Protein AF-A0A168H5U1-F1 (afdb_monomer_lite)

pLDDT: mean 84.4, std 12.24, range [47.94, 96.94]

Structure (mmCIF, N/CA/C/O backbone):
data_AF-A0A168H5U1-F1
#
_entry.id   AF-A0A168H5U1-F1
#
loop_
_atom_site.group_PDB
_atom_site.id
_atom_site.type_symbol
_atom_site.label_atom_id
_atom_site.label_alt_id
_atom_site.label_comp_id
_atom_site.label_asym_id
_atom_site.label_entity_id
_atom_site.label_seq_id
_atom_site.pdbx_PDB_ins_code
_atom_site.Cartn_x
_atom_site.Cartn_y
_atom_site.Cartn_z
_atom_site.occupancy
_atom_site.B_iso_or_equiv
_atom_site.auth_seq_id
_atom_site.auth_comp_id
_atom_site.auth_asym_id
_atom_site.auth_atom_id
_atom_site.pdbx_PDB_model_num
ATOM 1 N N . MET A 1 1 ? 10.051 25.489 -19.641 1.00 67.94 1 MET A N 1
ATOM 2 C CA . MET A 1 1 ? 9.546 24.135 -19.926 1.00 67.94 1 MET A CA 1
ATOM 3 C C . MET A 1 1 ? 8.049 24.207 -20.148 1.00 67.94 1 MET A C 1
ATOM 5 O O . MET A 1 1 ? 7.338 24.665 -19.260 1.00 67.94 1 MET A O 1
ATOM 9 N N . THR A 1 2 ? 7.584 23.827 -21.331 1.00 92.38 2 THR A N 1
ATOM 10 C CA . THR A 1 2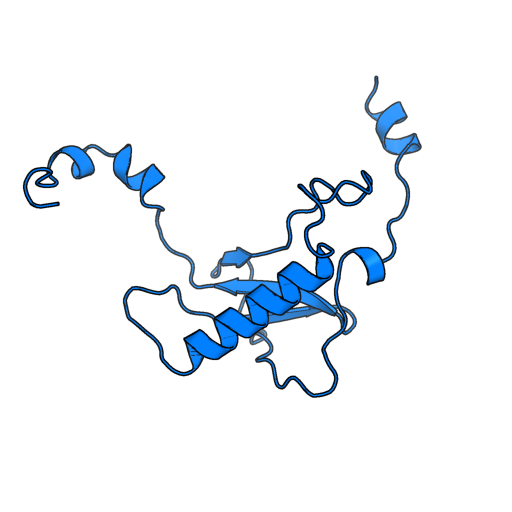 ? 6.165 23.773 -21.705 1.00 92.38 2 THR A CA 1
ATOM 11 C C . THR A 1 2 ? 5.614 22.358 -21.511 1.00 92.38 2 THR A C 1
ATOM 13 O O . THR A 1 2 ? 6.368 21.387 -21.480 1.00 92.38 2 THR A O 1
ATOM 16 N N . LEU A 1 3 ? 4.289 22.208 -21.408 1.00 90.81 3 LEU A N 1
ATOM 17 C CA . LEU A 1 3 ? 3.643 20.888 -21.330 1.00 90.81 3 LEU A CA 1
ATOM 18 C C . LEU A 1 3 ? 4.009 19.987 -22.524 1.00 90.81 3 LEU A C 1
ATOM 20 O O . LEU A 1 3 ? 4.189 18.783 -22.359 1.00 90.81 3 LEU A O 1
ATOM 24 N N . VAL A 1 4 ? 4.155 20.582 -23.711 1.00 93.56 4 VAL A N 1
ATOM 25 C CA . VAL A 1 4 ? 4.537 19.882 -24.945 1.00 93.56 4 VAL A CA 1
ATOM 26 C C . VAL A 1 4 ? 5.945 19.297 -24.828 1.00 93.56 4 VAL A C 1
ATOM 28 O O . VAL A 1 4 ? 6.160 18.139 -25.178 1.00 93.56 4 VAL A O 1
ATOM 31 N N . GLU A 1 5 ? 6.891 20.062 -24.277 1.00 91.88 5 GLU A N 1
ATOM 32 C CA . GLU A 1 5 ? 8.262 19.591 -24.038 1.00 91.88 5 GLU A CA 1
ATOM 33 C C . GLU A 1 5 ? 8.293 18.422 -23.040 1.00 91.88 5 GLU A C 1
ATOM 35 O O . GLU A 1 5 ? 9.008 17.446 -23.265 1.00 91.88 5 GLU A O 1
ATOM 40 N N . TYR A 1 6 ? 7.470 18.459 -21.983 1.00 88.94 6 TYR A N 1
ATOM 41 C CA . TYR A 1 6 ? 7.345 17.337 -21.043 1.00 88.94 6 TYR A CA 1
ATOM 42 C C . TYR A 1 6 ? 6.791 16.075 -21.704 1.00 88.94 6 TYR A C 1
ATOM 44 O O . TYR A 1 6 ? 7.325 14.987 -21.495 1.00 88.94 6 TYR A O 1
ATOM 52 N N . GLN A 1 7 ? 5.733 16.208 -22.507 1.00 91.31 7 GLN A N 1
ATOM 53 C CA . GLN A 1 7 ? 5.113 15.072 -23.190 1.00 91.31 7 GLN A CA 1
ATOM 54 C C . GLN A 1 7 ? 6.066 14.416 -24.192 1.00 91.31 7 GLN A C 1
ATOM 56 O O . GLN A 1 7 ? 6.135 13.189 -24.248 1.00 91.31 7 GLN A O 1
ATOM 61 N N . ALA A 1 8 ? 6.837 15.218 -24.932 1.00 92.44 8 ALA A N 1
ATOM 62 C CA . ALA A 1 8 ? 7.843 14.723 -25.870 1.00 92.44 8 ALA A CA 1
ATOM 63 C C . ALA A 1 8 ? 8.983 13.952 -25.177 1.00 92.44 8 ALA A C 1
ATOM 65 O O . ALA A 1 8 ? 9.591 13.073 -25.787 1.00 92.44 8 ALA A O 1
ATOM 66 N N . GLY A 1 9 ? 9.261 14.254 -23.905 1.00 87.62 9 GLY A N 1
ATOM 67 C CA . GLY A 1 9 ? 10.276 13.574 -23.098 1.00 87.62 9 GLY A CA 1
ATOM 68 C C . GLY A 1 9 ? 9.819 12.273 -22.426 1.00 87.62 9 GLY A C 1
ATOM 69 O O . GLY A 1 9 ? 10.651 11.575 -21.838 1.00 87.62 9 GLY A O 1
ATOM 70 N N . LEU A 1 10 ? 8.526 11.925 -22.486 1.00 89.00 10 LEU A N 1
ATOM 71 C CA . LEU A 1 10 ? 8.001 10.723 -21.836 1.00 89.00 10 LEU A CA 1
ATOM 72 C C . LEU A 1 10 ? 8.556 9.456 -22.491 1.00 89.00 10 LEU A C 1
ATOM 74 O O . LEU A 1 10 ? 8.470 9.253 -23.701 1.00 89.00 10 LEU A O 1
ATOM 78 N N . ARG A 1 11 ? 9.074 8.551 -21.660 1.00 88.00 11 ARG A N 1
ATOM 79 C CA . ARG A 1 11 ? 9.548 7.231 -22.082 1.00 88.00 11 ARG A CA 1
ATOM 80 C C . ARG A 1 11 ? 8.708 6.146 -21.434 1.00 88.00 11 ARG A C 1
ATOM 82 O O . ARG A 1 11 ? 8.286 6.256 -20.285 1.00 88.00 11 ARG A O 1
ATOM 89 N N . ARG A 1 12 ? 8.457 5.073 -22.186 1.00 86.12 12 ARG A N 1
ATOM 90 C CA . ARG A 1 12 ? 7.738 3.914 -21.660 1.00 86.12 12 ARG A CA 1
ATOM 91 C C . ARG A 1 12 ? 8.623 3.174 -20.661 1.00 86.12 12 ARG A C 1
ATOM 93 O O . ARG A 1 12 ? 9.679 2.669 -21.033 1.00 86.12 12 ARG A O 1
ATOM 100 N N . VAL A 1 13 ? 8.122 3.014 -19.443 1.00 83.56 13 VAL A N 1
ATOM 101 C CA . VAL A 1 13 ? 8.711 2.121 -18.445 1.00 83.56 13 VAL A CA 1
ATOM 102 C C . VAL A 1 13 ? 8.135 0.704 -18.602 1.00 83.56 13 VAL A C 1
ATOM 104 O O . VAL A 1 13 ? 6.911 0.552 -18.680 1.00 83.56 13 VAL A O 1
ATOM 107 N N . PRO A 1 14 ? 8.970 -0.350 -18.677 1.00 85.19 14 PRO A N 1
ATOM 108 C CA . PRO A 1 14 ? 8.496 -1.733 -18.713 1.00 85.19 14 PRO A CA 1
ATOM 109 C C . PRO A 1 14 ? 7.761 -2.157 -17.430 1.00 85.19 14 PRO A C 1
ATOM 111 O O . PRO A 1 14 ? 8.197 -1.858 -16.319 1.00 85.19 14 PRO A O 1
ATOM 114 N N . ASP A 1 15 ? 6.672 -2.923 -17.574 1.00 85.38 15 ASP A N 1
ATOM 115 C CA . ASP A 1 15 ? 5.844 -3.372 -16.440 1.00 85.38 15 ASP A CA 1
ATOM 116 C C . ASP A 1 15 ? 6.640 -4.191 -15.405 1.00 85.38 15 ASP A C 1
ATOM 118 O O . ASP A 1 15 ? 6.302 -4.178 -14.229 1.00 85.38 15 ASP A O 1
ATOM 122 N N . ASP A 1 16 ? 7.675 -4.926 -15.816 1.00 83.25 16 ASP A N 1
ATOM 123 C CA . ASP A 1 16 ? 8.536 -5.727 -14.937 1.00 83.25 16 ASP A CA 1
ATOM 124 C C . ASP A 1 16 ? 9.481 -4.921 -14.055 1.00 83.25 16 ASP A C 1
ATOM 126 O O . ASP A 1 16 ? 9.962 -5.462 -13.063 1.00 83.25 16 ASP A O 1
ATOM 130 N N . LYS A 1 17 ? 9.702 -3.642 -14.362 1.00 78.94 17 LYS A N 1
ATOM 131 C CA . LYS A 1 17 ? 10.481 -2.753 -13.496 1.00 78.94 17 LYS A CA 1
ATOM 132 C C . LYS A 1 17 ? 9.661 -2.227 -12.320 1.00 78.94 17 LYS A C 1
ATOM 134 O O . LYS A 1 17 ? 10.201 -2.039 -11.231 1.00 78.94 17 LYS A O 1
ATOM 139 N N . ILE A 1 18 ? 8.356 -2.051 -12.533 1.00 82.06 18 ILE A N 1
ATOM 140 C CA . ILE A 1 18 ? 7.436 -1.450 -11.561 1.00 82.06 18 ILE A CA 1
ATOM 141 C C . ILE A 1 18 ? 6.628 -2.510 -10.807 1.00 82.06 18 ILE A C 1
ATOM 143 O O . ILE A 1 18 ? 6.480 -2.436 -9.589 1.00 82.06 18 ILE A O 1
ATOM 147 N N . PHE A 1 19 ? 6.075 -3.487 -11.526 1.00 87.31 19 PHE A N 1
ATOM 148 C CA . PHE A 1 19 ? 5.081 -4.412 -10.996 1.00 87.31 19 PHE A CA 1
ATOM 149 C C . PHE A 1 19 ? 5.648 -5.831 -10.897 1.00 87.31 19 PHE A C 1
ATOM 151 O O . PHE A 1 19 ? 5.928 -6.467 -11.928 1.00 87.31 19 PHE A O 1
ATOM 158 N N . PRO A 1 20 ? 5.769 -6.381 -9.679 1.00 87.81 20 PRO A N 1
ATOM 159 C CA . PRO A 1 20 ? 6.322 -7.707 -9.480 1.00 87.81 20 PRO A CA 1
ATOM 160 C C . PRO A 1 20 ? 5.393 -8.768 -10.073 1.00 87.81 20 PRO A C 1
ATOM 162 O O . PRO A 1 20 ? 4.159 -8.644 -10.086 1.00 87.81 20 PRO A O 1
ATOM 165 N N . ARG A 1 21 ? 6.005 -9.852 -10.553 1.00 86.19 21 ARG A N 1
ATOM 166 C CA . ARG A 1 21 ? 5.269 -11.091 -10.803 1.00 86.19 21 ARG A CA 1
ATOM 167 C C . ARG A 1 21 ? 4.905 -11.729 -9.467 1.00 86.19 21 ARG A C 1
ATOM 169 O O . ARG A 1 21 ? 5.538 -11.485 -8.445 1.00 86.19 21 ARG A O 1
ATOM 176 N N . MET A 1 22 ? 3.877 -12.561 -9.491 1.00 78.62 22 MET A N 1
ATOM 177 C CA . MET A 1 22 ? 3.545 -13.390 -8.345 1.00 78.62 22 MET A CA 1
ATOM 178 C C . MET A 1 22 ? 4.676 -14.398 -8.079 1.00 78.62 22 MET A C 1
ATOM 180 O O . MET A 1 22 ? 5.093 -15.071 -9.025 1.00 78.62 22 MET A O 1
ATOM 184 N N . PRO A 1 23 ? 5.154 -14.527 -6.827 1.00 79.88 23 PRO A N 1
ATOM 185 C CA . PRO A 1 23 ? 6.044 -15.620 -6.468 1.00 79.88 23 PRO A CA 1
ATOM 186 C C . PRO A 1 23 ? 5.324 -16.955 -6.729 1.00 79.88 23 PRO A C 1
ATOM 188 O O . PRO A 1 23 ? 4.164 -17.071 -6.321 1.00 79.88 23 PRO A O 1
ATOM 191 N N . PRO A 1 24 ? 5.957 -17.940 -7.395 1.00 75.25 24 PRO A N 1
ATOM 192 C CA . PRO A 1 24 ? 5.299 -19.186 -7.804 1.00 75.25 24 PRO A CA 1
ATOM 193 C C . PRO A 1 24 ? 4.633 -19.938 -6.645 1.00 75.25 24 PRO A C 1
ATOM 195 O O . PRO A 1 24 ? 3.540 -20.475 -6.803 1.00 75.25 24 PRO A O 1
ATOM 198 N N . ASP A 1 25 ? 5.258 -19.898 -5.469 1.00 78.81 25 ASP A N 1
ATOM 199 C CA . ASP A 1 25 ? 4.836 -20.670 -4.296 1.00 78.81 25 ASP A CA 1
ATOM 200 C C . ASP A 1 25 ? 3.922 -19.880 -3.344 1.00 78.81 25 ASP A C 1
ATOM 202 O O . ASP A 1 25 ? 3.381 -20.423 -2.379 1.00 78.81 25 ASP A O 1
ATOM 206 N N . ALA A 1 26 ? 3.722 -18.582 -3.596 1.00 75.81 26 ALA A N 1
ATOM 207 C CA . ALA A 1 26 ? 2.968 -17.716 -2.699 1.00 75.81 26 ALA A CA 1
ATOM 208 C C . ALA A 1 26 ? 1.464 -17.760 -3.011 1.00 75.81 26 ALA A C 1
ATOM 210 O O . ALA A 1 26 ? 0.972 -17.129 -3.954 1.00 75.81 26 ALA A O 1
ATOM 211 N N . ARG A 1 27 ? 0.701 -18.457 -2.161 1.00 82.00 27 ARG A N 1
ATOM 212 C CA . ARG A 1 27 ? -0.770 -18.413 -2.154 1.00 82.00 27 ARG A CA 1
ATOM 213 C C . ARG A 1 27 ? -1.256 -17.112 -1.513 1.00 82.00 27 ARG A C 1
ATOM 215 O O . ARG A 1 27 ? -1.596 -17.089 -0.338 1.00 82.00 27 ARG A O 1
ATOM 222 N N . LEU A 1 28 ? -1.251 -16.032 -2.291 1.00 88.19 28 LEU A N 1
ATOM 223 C CA . LEU A 1 28 ? -1.740 -14.720 -1.852 1.00 88.19 28 LEU A CA 1
ATOM 224 C C . LEU A 1 28 ? -3.183 -14.502 -2.325 1.00 88.19 28 LEU A C 1
ATOM 226 O O . LEU A 1 28 ? -3.508 -14.723 -3.502 1.00 88.19 28 LEU A O 1
ATOM 230 N N . THR A 1 29 ? -4.015 -14.029 -1.410 1.00 93.69 29 THR A N 1
ATOM 231 C CA . THR A 1 29 ? -5.431 -13.711 -1.555 1.00 93.69 29 THR A CA 1
ATOM 232 C C . THR A 1 29 ? -5.638 -12.674 -2.652 1.00 93.69 29 THR A C 1
ATOM 234 O O . THR A 1 29 ? -5.214 -11.525 -2.540 1.00 93.69 29 THR A O 1
ATOM 237 N N . VAL A 1 30 ? -6.307 -13.058 -3.740 1.00 93.44 30 VAL A N 1
ATOM 238 C CA . VAL A 1 30 ? -6.739 -12.107 -4.775 1.00 93.44 30 VAL A CA 1
ATOM 239 C C . VAL A 1 30 ? -7.988 -11.390 -4.277 1.00 93.44 30 VAL A C 1
ATOM 241 O O . VAL A 1 30 ? -8.926 -12.041 -3.822 1.00 93.44 30 VAL A O 1
ATOM 244 N N . ALA A 1 31 ? -7.999 -10.059 -4.365 1.00 93.44 31 ALA A N 1
ATOM 245 C CA . ALA A 1 31 ? -9.156 -9.276 -3.960 1.00 93.44 31 ALA A CA 1
ATOM 246 C C . ALA A 1 31 ? -10.402 -9.679 -4.777 1.00 93.44 31 ALA A C 1
ATOM 248 O O . ALA A 1 31 ? -10.301 -9.797 -6.005 1.00 93.44 31 ALA A O 1
ATOM 249 N N . PRO A 1 32 ? -11.566 -9.883 -4.132 1.00 90.25 32 PRO A N 1
ATOM 250 C CA . PRO A 1 32 ? -12.816 -10.177 -4.824 1.00 90.25 32 PRO A CA 1
ATOM 251 C C . PRO A 1 32 ? -13.174 -9.103 -5.856 1.00 90.25 32 PRO A C 1
ATOM 253 O O . PRO A 1 32 ? -12.873 -7.929 -5.668 1.00 90.25 32 PRO A O 1
ATOM 256 N N . SER A 1 33 ? -13.904 -9.472 -6.910 1.00 84.94 33 SER A N 1
ATOM 257 C CA . SER A 1 33 ? -14.361 -8.521 -7.939 1.00 84.94 33 SER A CA 1
ATOM 258 C C . SER A 1 33 ? -15.310 -7.440 -7.412 1.00 84.94 33 SER A C 1
ATOM 260 O O . SER A 1 33 ? -15.503 -6.421 -8.068 1.00 84.94 33 SER A O 1
ATOM 262 N N . THR A 1 34 ? -15.914 -7.660 -6.243 1.00 86.81 34 THR A N 1
ATOM 263 C CA . THR A 1 34 ? -16.765 -6.689 -5.546 1.00 86.81 34 THR A CA 1
ATOM 264 C C . THR A 1 34 ? -15.962 -5.571 -4.878 1.00 86.81 34 THR A C 1
ATOM 266 O O . THR A 1 34 ? -16.506 -4.494 -4.634 1.00 86.81 34 THR A O 1
ATOM 269 N N . VAL A 1 35 ? -14.672 -5.797 -4.606 1.00 88.19 35 VAL A N 1
ATOM 270 C CA . VAL A 1 35 ? -13.760 -4.796 -4.050 1.00 88.19 35 VAL A CA 1
ATOM 271 C C . VAL A 1 35 ? -13.365 -3.821 -5.155 1.00 88.19 35 VAL A C 1
ATOM 273 O O . VAL A 1 35 ? -12.797 -4.204 -6.178 1.00 88.19 35 VAL A O 1
ATOM 276 N N . ASN A 1 36 ? -13.680 -2.545 -4.949 1.00 86.75 36 ASN A N 1
ATOM 277 C CA . ASN A 1 36 ? -13.417 -1.478 -5.905 1.00 86.75 36 ASN A CA 1
ATOM 278 C C . ASN A 1 36 ? -12.843 -0.232 -5.219 1.00 86.75 36 ASN A C 1
ATOM 280 O O . ASN A 1 36 ? -12.890 -0.092 -3.998 1.00 86.75 36 ASN A O 1
ATOM 284 N N . ASP A 1 37 ? -12.329 0.680 -6.039 1.00 83.50 37 ASP A N 1
ATOM 285 C CA . ASP A 1 37 ? -11.606 1.874 -5.596 1.00 83.50 37 ASP A CA 1
ATOM 286 C C . ASP A 1 37 ? -12.540 2.939 -4.956 1.00 83.50 37 ASP A C 1
ATOM 288 O O . ASP A 1 37 ? -12.056 3.965 -4.491 1.00 83.50 37 ASP A O 1
ATOM 292 N N . CYS A 1 38 ? -13.865 2.721 -4.923 1.00 84.19 38 CYS A N 1
ATOM 293 C CA . CYS A 1 38 ? -14.843 3.630 -4.305 1.00 84.19 38 CYS A CA 1
ATOM 294 C C . CYS A 1 38 ? -15.190 3.253 -2.859 1.00 84.19 38 CYS A C 1
ATOM 296 O O . CYS A 1 38 ? -15.571 4.120 -2.078 1.00 84.19 38 CYS A O 1
ATOM 298 N N . SER A 1 39 ? -15.109 1.968 -2.508 1.00 88.75 39 SER A N 1
ATOM 299 C CA . SER A 1 39 ? -15.487 1.463 -1.177 1.00 88.75 39 SER A CA 1
ATOM 300 C C . SER A 1 39 ? -14.293 1.004 -0.340 1.00 88.75 39 SER A C 1
ATOM 302 O O . SER A 1 39 ? -14.451 0.703 0.840 1.00 88.75 39 SER A O 1
ATOM 304 N N . PHE A 1 40 ? -13.106 0.935 -0.944 1.00 95.12 40 PHE A N 1
ATOM 305 C CA . PHE A 1 40 ? -11.890 0.433 -0.318 1.00 95.12 40 PHE A CA 1
ATOM 306 C C . PHE A 1 40 ? -10.704 1.317 -0.665 1.00 95.12 40 PHE A C 1
ATOM 308 O O . PHE A 1 40 ? -10.631 1.895 -1.752 1.00 95.12 40 PHE A O 1
ATOM 315 N N . PHE A 1 41 ? -9.724 1.339 0.229 1.00 95.31 41 PHE A N 1
ATOM 316 C CA . PHE A 1 41 ? -8.485 2.049 -0.015 1.00 95.31 41 PHE A CA 1
ATOM 317 C C . PHE A 1 41 ? -7.538 1.179 -0.844 1.00 95.31 41 PHE A C 1
ATOM 319 O O . PHE A 1 41 ? -7.064 0.138 -0.384 1.00 95.31 41 PHE A O 1
ATOM 326 N N . LEU A 1 42 ? -7.232 1.597 -2.073 1.00 95.38 42 LEU A N 1
ATOM 327 C CA . LEU A 1 42 ? -6.217 0.942 -2.897 1.00 95.38 42 LEU A CA 1
ATOM 328 C C . LEU A 1 42 ? -4.836 1.541 -2.611 1.00 95.38 42 LEU A C 1
ATOM 330 O O . LEU A 1 42 ? -4.494 2.610 -3.124 1.00 95.38 42 LEU A O 1
ATOM 334 N N . LYS A 1 43 ? -3.994 0.801 -1.885 1.00 92.94 43 LYS A N 1
ATOM 335 C CA . LYS A 1 43 ? -2.576 1.145 -1.740 1.00 92.94 43 LYS A CA 1
ATOM 336 C C . LYS A 1 43 ? -1.784 0.645 -2.952 1.00 92.94 43 LYS A C 1
ATOM 338 O O . LYS A 1 43 ? -1.907 -0.512 -3.366 1.00 92.94 43 LYS A O 1
ATOM 343 N N . ARG A 1 44 ? -0.969 1.530 -3.531 1.00 90.44 44 ARG A N 1
ATOM 344 C CA . ARG A 1 44 ? -0.050 1.259 -4.651 1.00 90.44 44 ARG A CA 1
ATOM 345 C C . ARG A 1 44 ? 1.366 1.653 -4.251 1.00 90.44 44 ARG A C 1
ATOM 347 O O . ARG A 1 44 ? 1.539 2.497 -3.378 1.00 90.44 44 ARG A O 1
ATOM 354 N N . THR A 1 45 ? 2.358 1.072 -4.913 1.00 81.12 45 THR A N 1
ATOM 355 C CA . THR A 1 45 ? 3.755 1.483 -4.750 1.00 81.12 45 THR A CA 1
ATOM 356 C C . THR A 1 45 ? 3.933 2.925 -5.216 1.00 81.12 45 THR A C 1
ATOM 358 O O . THR A 1 45 ? 3.463 3.277 -6.301 1.00 81.12 45 THR A O 1
ATOM 361 N N . GLY A 1 46 ? 4.617 3.741 -4.414 1.00 76.50 46 GLY A N 1
ATOM 362 C CA . GLY A 1 46 ? 5.103 5.046 -4.861 1.00 76.50 46 GLY A CA 1
ATOM 363 C C . GLY A 1 46 ? 6.119 4.871 -5.990 1.00 76.50 46 GLY A C 1
ATOM 364 O O . GLY A 1 46 ? 6.920 3.940 -5.959 1.00 76.50 46 GLY A O 1
ATOM 365 N N . LEU A 1 47 ? 6.068 5.730 -7.008 1.00 76.44 47 LEU A N 1
ATOM 366 C CA . LEU A 1 47 ? 6.953 5.647 -8.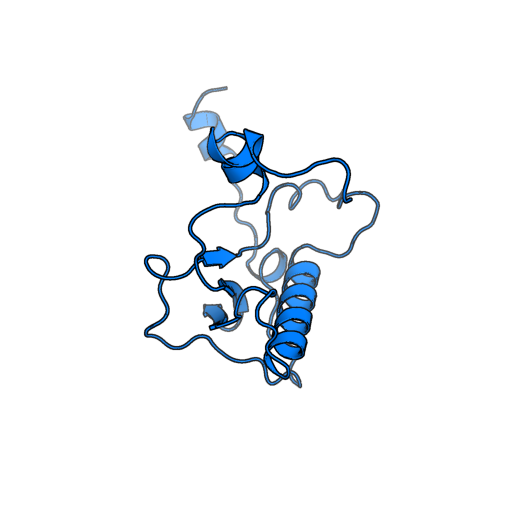183 1.00 76.44 47 LEU A CA 1
ATOM 367 C C . LEU A 1 47 ? 8.074 6.687 -8.149 1.00 76.44 47 LEU A C 1
ATOM 369 O O . LEU A 1 47 ? 8.813 6.825 -9.122 1.00 76.44 47 LEU A O 1
ATOM 373 N N . ASP A 1 48 ? 8.195 7.398 -7.031 1.00 64.62 48 ASP A N 1
ATOM 374 C CA . ASP A 1 48 ? 8.856 8.698 -6.942 1.00 64.62 48 ASP A CA 1
ATOM 375 C C . ASP A 1 48 ? 10.365 8.644 -7.258 1.00 64.62 48 ASP A C 1
ATOM 377 O O . ASP A 1 48 ? 10.945 9.674 -7.570 1.00 64.62 48 ASP A O 1
ATOM 381 N N . ASN A 1 49 ? 10.972 7.446 -7.295 1.00 60.12 49 ASN A N 1
ATOM 382 C CA . ASN A 1 49 ? 12.390 7.207 -7.605 1.00 60.12 49 ASN A CA 1
ATOM 383 C C . ASN A 1 49 ? 12.625 6.032 -8.579 1.00 60.12 49 ASN A C 1
ATOM 385 O O . ASN A 1 49 ? 13.631 5.332 -8.485 1.00 60.12 49 ASN A O 1
ATOM 389 N N . HIS A 1 50 ? 11.697 5.760 -9.504 1.00 62.50 50 HIS A N 1
ATOM 390 C CA . HIS A 1 50 ? 11.895 4.671 -10.475 1.00 62.50 50 HIS A CA 1
ATOM 391 C C . HIS A 1 50 ? 13.144 4.877 -11.362 1.00 62.50 50 HIS A C 1
ATOM 393 O O . HIS A 1 50 ? 13.852 3.916 -11.657 1.00 62.50 50 HIS A O 1
ATOM 399 N N . ASP A 1 51 ? 13.403 6.117 -11.793 1.00 58.97 51 ASP A N 1
ATOM 400 C CA . ASP A 1 51 ? 14.420 6.434 -12.810 1.00 58.97 51 ASP A CA 1
ATOM 401 C C . ASP A 1 51 ? 15.771 6.888 -12.243 1.00 58.97 51 ASP A C 1
ATOM 403 O O . ASP A 1 51 ? 16.757 6.902 -12.978 1.00 58.97 51 ASP A O 1
ATOM 407 N N . SER A 1 52 ? 15.855 7.252 -10.961 1.00 56.06 52 SER A N 1
ATOM 408 C CA . SER A 1 52 ? 17.084 7.828 -10.400 1.00 56.06 52 SER A CA 1
ATOM 409 C C . SER A 1 52 ? 18.196 6.798 -10.200 1.00 56.06 52 SER A C 1
ATOM 411 O O . SER A 1 52 ? 19.340 7.190 -10.001 1.00 56.06 52 SER A O 1
ATOM 413 N N . GLY A 1 53 ? 17.899 5.490 -10.189 1.00 51.81 53 GLY A N 1
ATOM 414 C CA . GLY A 1 53 ? 18.854 4.448 -9.768 1.00 51.81 53 GLY A CA 1
ATOM 415 C C . GLY A 1 53 ? 19.236 4.529 -8.279 1.00 51.81 53 GLY A C 1
ATOM 416 O O . GLY A 1 53 ? 19.657 3.540 -7.685 1.00 51.81 53 GLY A O 1
ATOM 417 N N . GLU A 1 54 ? 19.009 5.684 -7.662 1.00 47.94 54 GLU A N 1
ATOM 418 C CA . GLU A 1 54 ? 19.060 5.982 -6.246 1.00 47.94 54 GLU A CA 1
ATOM 419 C C . GLU A 1 54 ? 17.707 5.629 -5.620 1.00 47.94 54 GLU A C 1
ATOM 421 O O . GLU A 1 54 ? 16.859 6.482 -5.345 1.00 47.94 54 GLU A O 1
ATOM 426 N N . PHE A 1 55 ? 17.485 4.336 -5.377 1.00 55.06 55 PHE A N 1
ATOM 427 C CA . PHE A 1 55 ? 16.607 3.971 -4.269 1.00 55.06 55 PHE A CA 1
ATOM 428 C C . PHE A 1 55 ? 17.189 4.622 -3.017 1.00 55.06 55 PHE A C 1
ATOM 430 O O . PHE A 1 55 ? 18.401 4.527 -2.814 1.00 55.06 55 PHE A O 1
ATOM 437 N N . TRP A 1 56 ? 16.349 5.278 -2.206 1.00 48.94 56 TRP A N 1
ATOM 438 C CA . TRP A 1 56 ? 16.735 5.851 -0.913 1.00 48.94 56 TRP A CA 1
ATOM 439 C C . TRP A 1 56 ? 17.724 4.902 -0.209 1.00 48.94 56 TRP A C 1
ATOM 441 O O . TRP A 1 56 ? 17.343 3.823 0.238 1.00 48.94 56 TRP A O 1
ATOM 451 N N . HIS A 1 57 ? 19.008 5.267 -0.202 1.00 52.38 57 HIS A N 1
ATOM 452 C CA . HIS A 1 57 ? 20.082 4.584 0.523 1.00 52.38 57 HIS A CA 1
ATOM 453 C C . HIS A 1 57 ? 20.226 3.064 0.282 1.00 52.38 57 HIS A C 1
ATOM 455 O O . HIS A 1 57 ? 20.392 2.305 1.233 1.00 52.38 57 HIS A O 1
ATOM 461 N N . GLY A 1 58 ? 20.179 2.596 -0.972 1.00 57.03 58 GLY A N 1
ATOM 462 C CA . GLY A 1 58 ? 20.430 1.176 -1.279 1.00 57.03 58 GLY A CA 1
ATOM 463 C C . GLY A 1 58 ? 19.300 0.229 -0.854 1.00 57.03 58 GLY A C 1
ATOM 464 O O . GLY A 1 58 ? 19.527 -0.968 -0.675 1.00 57.03 58 GLY A O 1
ATOM 465 N N . GLY A 1 59 ? 18.088 0.764 -0.675 1.00 59.62 59 GLY A N 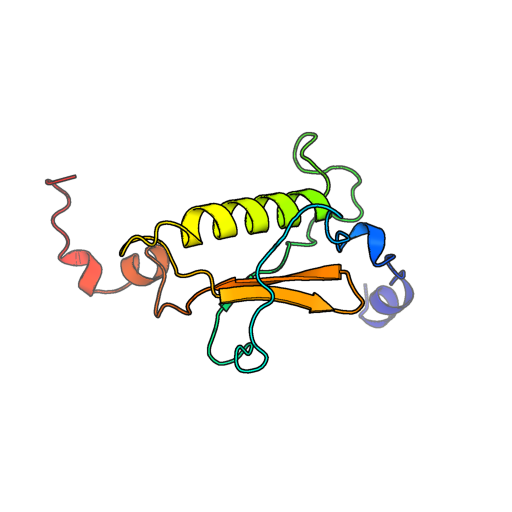1
ATOM 466 C CA . GLY A 1 59 ? 16.887 -0.023 -0.417 1.00 59.62 59 GLY A CA 1
ATOM 467 C C . GLY A 1 59 ? 16.493 -0.945 -1.583 1.00 59.62 59 GLY A C 1
ATOM 468 O O . GLY A 1 59 ? 16.969 -0.776 -2.710 1.00 59.62 59 GLY A O 1
ATOM 469 N N . PRO A 1 60 ? 15.609 -1.926 -1.327 1.00 64.38 60 PRO A N 1
ATOM 470 C CA . PRO A 1 60 ? 15.184 -2.882 -2.338 1.00 64.38 60 PRO A CA 1
ATOM 471 C C . PRO A 1 60 ? 14.397 -2.195 -3.468 1.00 64.38 60 PRO A C 1
ATOM 473 O O . PRO A 1 60 ? 13.736 -1.175 -3.236 1.00 64.38 60 PRO A O 1
ATOM 476 N N . PRO A 1 61 ? 14.403 -2.763 -4.686 1.00 70.19 61 PRO A N 1
ATOM 477 C CA . PRO A 1 61 ? 13.603 -2.269 -5.796 1.00 70.19 61 PRO A CA 1
ATOM 478 C C . PRO A 1 61 ? 12.121 -2.067 -5.437 1.00 70.19 61 PRO A C 1
ATOM 480 O O . PRO A 1 61 ? 11.527 -2.865 -4.713 1.00 70.19 61 PRO A O 1
ATOM 483 N N . CYS A 1 62 ? 11.477 -1.050 -6.022 1.00 68.94 62 CYS A N 1
ATOM 484 C CA . CYS A 1 62 ? 10.061 -0.712 -5.779 1.00 68.94 62 CYS A CA 1
ATOM 485 C C . CYS A 1 62 ? 9.108 -1.917 -5.890 1.00 68.94 62 CYS A C 1
ATOM 487 O O . CYS A 1 62 ? 8.153 -2.048 -5.121 1.00 68.94 62 CYS A O 1
ATOM 489 N N . HIS A 1 63 ? 9.366 -2.819 -6.837 1.00 75.06 63 HIS A N 1
ATOM 490 C CA . HIS A 1 63 ? 8.541 -4.006 -7.019 1.00 75.06 63 HIS A CA 1
ATOM 491 C C . HIS A 1 63 ? 8.691 -5.019 -5.870 1.00 75.06 63 HIS A C 1
ATOM 493 O O . HIS A 1 63 ? 7.713 -5.681 -5.535 1.00 75.06 63 HIS A O 1
ATOM 499 N N . GLU A 1 64 ? 9.858 -5.123 -5.227 1.00 79.62 64 GLU A N 1
ATOM 500 C CA . GLU A 1 64 ? 10.073 -5.993 -4.060 1.00 79.62 64 GLU A CA 1
ATOM 501 C C . GLU A 1 64 ? 9.385 -5.446 -2.809 1.00 79.62 64 GLU A C 1
ATOM 503 O O . GLU A 1 64 ? 8.788 -6.211 -2.049 1.00 79.62 64 GLU A O 1
ATOM 508 N N . VAL A 1 65 ? 9.389 -4.119 -2.631 1.00 82.62 65 VAL A N 1
ATOM 509 C CA . VAL A 1 65 ? 8.679 -3.454 -1.526 1.00 82.62 65 VAL A CA 1
ATOM 510 C C . VAL A 1 65 ? 7.203 -3.849 -1.528 1.00 82.62 65 VAL A C 1
ATOM 512 O O . VAL A 1 65 ? 6.680 -4.279 -0.502 1.00 82.62 65 VAL A O 1
ATOM 515 N N . LEU A 1 66 ? 6.545 -3.809 -2.692 1.00 86.94 66 LEU A N 1
ATOM 516 C CA . LEU A 1 66 ? 5.135 -4.189 -2.807 1.00 86.94 66 LEU A CA 1
ATOM 517 C C . LEU A 1 66 ? 4.882 -5.656 -2.444 1.00 86.94 66 LEU A C 1
ATOM 519 O O . LEU A 1 66 ? 3.872 -5.969 -1.814 1.00 86.94 66 LEU A O 1
ATOM 523 N N . VAL A 1 67 ? 5.777 -6.566 -2.844 1.00 88.75 67 VAL A N 1
ATOM 524 C CA . VAL A 1 67 ? 5.657 -7.988 -2.484 1.00 88.75 67 VAL A CA 1
ATOM 525 C C . VAL A 1 67 ? 5.750 -8.155 -0.973 1.00 88.75 67 VAL A C 1
ATOM 527 O O . VAL A 1 67 ? 4.906 -8.833 -0.388 1.00 88.75 67 VAL A O 1
ATOM 530 N N . ASN A 1 68 ? 6.728 -7.509 -0.338 1.00 88.94 68 ASN A N 1
ATOM 531 C CA . ASN A 1 68 ? 6.928 -7.586 1.107 1.00 88.94 68 ASN A CA 1
ATOM 532 C C . ASN A 1 68 ? 5.741 -7.009 1.885 1.00 88.94 68 ASN A C 1
ATOM 534 O O . ASN A 1 68 ? 5.298 -7.613 2.864 1.00 88.94 68 ASN A O 1
ATOM 538 N N . GLU A 1 69 ? 5.179 -5.887 1.432 1.00 91.50 69 GLU A N 1
ATOM 539 C CA . GLU A 1 69 ? 3.967 -5.316 2.023 1.00 91.50 69 GLU A CA 1
ATOM 540 C C . GLU A 1 69 ? 2.784 -6.281 1.915 1.00 91.50 69 GLU A C 1
ATOM 542 O O . GLU A 1 69 ? 2.121 -6.554 2.915 1.00 91.50 69 GLU A O 1
ATOM 547 N N . VAL A 1 70 ? 2.548 -6.863 0.73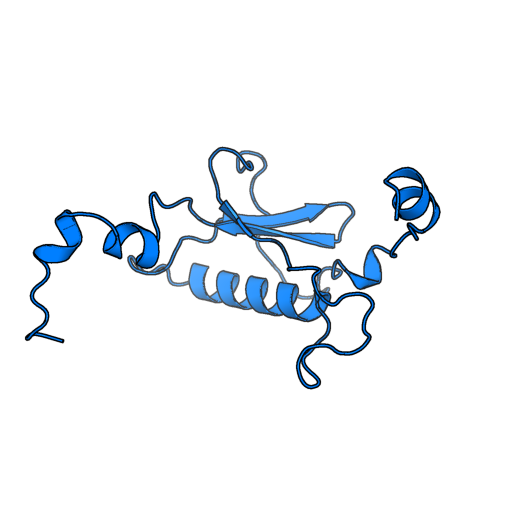4 1.00 93.38 70 VAL A N 1
ATOM 548 C CA . VAL A 1 70 ? 1.466 -7.838 0.540 1.00 93.38 70 VAL A CA 1
ATOM 549 C C . VAL A 1 70 ? 1.664 -9.066 1.430 1.00 93.38 70 VAL A C 1
ATOM 551 O O . VAL A 1 70 ? 0.735 -9.455 2.128 1.00 93.38 70 VAL A O 1
ATOM 554 N N . LEU A 1 71 ? 2.867 -9.645 1.474 1.00 92.94 71 LEU A N 1
ATOM 555 C CA . LEU A 1 71 ? 3.174 -10.789 2.343 1.00 92.94 71 LEU A CA 1
ATOM 556 C C . LEU A 1 71 ? 2.950 -10.470 3.825 1.00 92.94 71 LEU A C 1
ATOM 558 O O . LEU A 1 71 ? 2.482 -11.321 4.581 1.00 92.94 71 LEU A O 1
ATOM 562 N N . THR A 1 72 ? 3.281 -9.250 4.241 1.00 93.62 72 THR A N 1
ATOM 563 C CA . THR A 1 72 ? 3.055 -8.784 5.612 1.00 93.62 72 THR A CA 1
ATOM 564 C C . THR A 1 72 ? 1.563 -8.707 5.912 1.00 93.62 72 THR A C 1
ATOM 566 O O . THR A 1 72 ? 1.112 -9.256 6.916 1.00 93.62 72 THR A O 1
ATOM 569 N N . MET A 1 73 ? 0.779 -8.103 5.018 1.00 95.81 73 MET A N 1
ATOM 570 C CA . MET A 1 73 ? -0.668 -7.992 5.199 1.00 95.81 73 MET A CA 1
ATOM 571 C C . MET A 1 73 ? -1.374 -9.353 5.182 1.00 95.81 73 MET A C 1
ATOM 573 O O . MET A 1 73 ? -2.301 -9.555 5.959 1.00 95.81 73 MET A O 1
ATOM 577 N N . GLU A 1 74 ? -0.912 -10.311 4.376 1.00 95.31 74 GLU A N 1
ATOM 578 C CA . GLU A 1 74 ? -1.437 -11.687 4.367 1.00 95.31 74 GLU A CA 1
ATOM 579 C C . GLU A 1 74 ? -1.205 -12.392 5.706 1.00 95.31 74 GLU A C 1
ATOM 581 O O . GLU A 1 74 ? -2.099 -13.056 6.226 1.00 95.31 74 GLU A O 1
ATOM 586 N N . LYS A 1 75 ? -0.025 -12.209 6.313 1.00 94.38 75 LYS A N 1
ATOM 587 C CA . LYS A 1 75 ? 0.262 -12.740 7.655 1.00 94.38 75 LYS A CA 1
ATOM 588 C C . LYS A 1 75 ? -0.625 -12.094 8.719 1.00 94.38 75 LYS A C 1
ATOM 590 O O . LYS A 1 75 ? -1.131 -12.791 9.594 1.00 94.38 75 LYS A O 1
ATOM 595 N N . LEU A 1 76 ? -0.836 -10.779 8.640 1.00 95.56 76 LEU A N 1
ATOM 596 C CA . LEU A 1 76 ? -1.716 -10.057 9.565 1.00 95.56 76 LEU A CA 1
ATOM 597 C C . LEU A 1 76 ? -3.185 -10.480 9.407 1.00 95.56 76 LEU A C 1
ATOM 599 O O . LEU A 1 76 ? -3.896 -10.605 10.401 1.00 95.56 76 LEU A O 1
ATOM 603 N N . ALA A 1 77 ? -3.629 -10.770 8.182 1.00 95.12 77 ALA A N 1
ATOM 604 C CA . ALA A 1 77 ? -4.993 -11.212 7.898 1.00 95.12 77 ALA A CA 1
ATOM 605 C C . ALA A 1 77 ? -5.335 -12.581 8.512 1.00 95.12 77 ALA A C 1
ATOM 607 O O . ALA A 1 77 ? -6.505 -12.848 8.779 1.00 95.12 77 ALA A O 1
ATOM 608 N N . GLN A 1 78 ? -4.336 -13.428 8.786 1.00 94.81 78 GLN A N 1
ATOM 609 C CA . GLN A 1 78 ? -4.538 -14.709 9.479 1.00 94.81 78 GLN A CA 1
ATOM 610 C C . GLN A 1 78 ? -4.946 -14.527 10.947 1.00 94.81 78 GLN A C 1
ATOM 612 O O . GLN A 1 78 ? -5.612 -15.391 11.509 1.00 94.81 78 GLN A O 1
ATOM 617 N N . HIS A 1 79 ? -4.581 -13.397 11.560 1.00 95.56 79 HIS A N 1
ATOM 618 C CA . HIS A 1 79 ? -4.906 -13.078 12.950 1.00 95.56 79 HIS A CA 1
ATOM 619 C C . HIS A 1 79 ? -5.447 -11.645 13.057 1.00 95.56 79 HIS A C 1
ATOM 621 O O . HIS A 1 79 ? -4.740 -10.760 13.552 1.00 95.56 79 HIS A O 1
ATOM 627 N N . PRO A 1 80 ? -6.690 -11.391 12.602 1.00 93.69 80 PRO A N 1
ATOM 628 C CA . PRO A 1 80 ? -7.252 -10.047 12.579 1.00 93.69 80 PRO A CA 1
ATOM 629 C C . PRO A 1 80 ? -7.266 -9.412 13.973 1.00 93.69 80 PRO A C 1
ATOM 631 O O . PRO A 1 80 ? -7.697 -10.027 14.951 1.00 93.69 80 PRO A O 1
ATOM 634 N N . ARG A 1 81 ? -6.812 -8.160 14.064 1.00 93.75 81 ARG A N 1
ATOM 635 C CA . ARG A 1 81 ? -6.833 -7.360 15.295 1.00 93.75 81 ARG A CA 1
ATOM 636 C C . ARG A 1 81 ? -7.701 -6.119 15.083 1.00 93.75 81 ARG A C 1
ATOM 638 O O . ARG A 1 81 ? -7.597 -5.521 14.017 1.00 93.75 81 ARG A O 1
ATOM 645 N N . PRO A 1 82 ? -8.492 -5.682 16.081 1.00 93.25 82 PRO A N 1
ATOM 646 C CA . PRO A 1 82 ? -9.360 -4.510 15.935 1.00 93.25 82 PRO A CA 1
ATOM 647 C C . PRO A 1 82 ? -8.627 -3.204 15.591 1.00 93.25 82 PRO A C 1
ATOM 649 O O . PRO A 1 82 ? -9.217 -2.319 14.988 1.00 93.25 82 PRO A O 1
ATOM 652 N N . SER A 1 83 ? -7.353 -3.075 15.974 1.00 94.06 83 SER A N 1
ATOM 653 C CA . SER A 1 83 ? -6.534 -1.872 15.766 1.00 94.06 83 SER A CA 1
ATOM 654 C C . SER A 1 83 ? -5.677 -1.897 14.495 1.00 94.06 83 SER A C 1
ATOM 656 O O . SER A 1 83 ? -4.916 -0.961 14.258 1.00 94.06 83 SER A O 1
ATOM 658 N N . ILE A 1 84 ? -5.767 -2.954 13.681 1.00 95.56 84 ILE A N 1
ATOM 659 C CA . ILE A 1 84 ? -5.034 -3.078 12.416 1.00 95.56 84 ILE A CA 1
ATOM 660 C C . ILE A 1 84 ? -6.047 -3.056 11.276 1.00 95.56 84 ILE A C 1
ATOM 662 O O . ILE A 1 84 ? -6.984 -3.851 11.262 1.00 95.56 84 ILE A O 1
ATOM 666 N N . VAL A 1 85 ? -5.830 -2.165 10.306 1.00 95.81 85 VAL A N 1
ATOM 667 C CA . VAL A 1 85 ? -6.689 -2.022 9.123 1.00 95.81 85 VAL A CA 1
ATOM 668 C C . VAL A 1 85 ? -6.860 -3.357 8.397 1.00 95.81 85 VAL A C 1
ATOM 670 O O . VAL A 1 85 ? -5.891 -4.090 8.162 1.00 95.81 85 VAL A O 1
ATOM 673 N N . ARG A 1 86 ? -8.101 -3.685 8.028 1.00 95.69 86 ARG A N 1
ATOM 674 C CA . ARG A 1 86 ? -8.389 -4.965 7.381 1.00 95.69 86 ARG A CA 1
ATOM 675 C C . ARG A 1 86 ? -7.807 -5.021 5.971 1.00 95.69 86 ARG A C 1
ATOM 677 O O . ARG A 1 86 ? -7.982 -4.114 5.161 1.00 95.69 86 ARG A O 1
ATOM 684 N N . TYR A 1 87 ? -7.145 -6.131 5.673 1.00 96.75 87 TYR A N 1
ATOM 685 C CA . TYR A 1 87 ? -6.663 -6.470 4.340 1.00 96.75 87 TYR A CA 1
ATOM 686 C C . TYR A 1 87 ? -7.748 -7.200 3.541 1.00 96.75 87 TYR A C 1
ATOM 688 O O . TYR A 1 87 ? -8.343 -8.154 4.040 1.00 96.75 87 TYR A O 1
ATOM 696 N N . HIS A 1 88 ? -7.982 -6.780 2.297 1.00 95.75 88 HIS A N 1
ATOM 697 C CA . HIS A 1 88 ? -9.015 -7.347 1.417 1.00 95.75 88 HIS A CA 1
ATOM 698 C C . HIS A 1 88 ? -8.456 -8.137 0.228 1.00 95.75 88 HIS A C 1
ATOM 700 O O . HIS A 1 88 ? -9.216 -8.594 -0.624 1.00 95.75 88 HIS A O 1
ATOM 706 N N . GLY A 1 89 ? -7.137 -8.314 0.163 1.00 95.25 89 GLY A N 1
ATOM 707 C CA . GLY A 1 89 ? -6.472 -9.009 -0.931 1.00 95.25 89 GLY A CA 1
ATOM 708 C C . GLY A 1 89 ? -5.735 -8.071 -1.881 1.00 95.25 89 GLY A C 1
ATOM 709 O O . GLY A 1 89 ? -5.907 -6.847 -1.899 1.00 95.25 89 GLY A O 1
ATOM 710 N N . ARG A 1 90 ? -4.882 -8.667 -2.710 1.00 94.06 90 ARG A N 1
ATOM 711 C CA . ARG A 1 90 ? -4.103 -7.951 -3.721 1.00 94.06 90 ARG A CA 1
ATOM 712 C C . ARG A 1 90 ? -4.910 -7.723 -4.990 1.00 94.06 90 ARG A C 1
ATOM 714 O O . ARG A 1 90 ? -5.726 -8.549 -5.401 1.00 94.06 90 ARG A O 1
ATOM 721 N N . ARG A 1 91 ? -4.578 -6.642 -5.684 1.00 93.62 91 ARG A N 1
ATOM 722 C CA . ARG A 1 91 ? -5.047 -6.366 -7.037 1.00 93.62 91 ARG A CA 1
ATOM 723 C C . ARG A 1 91 ? -4.082 -6.976 -8.045 1.00 93.62 91 ARG A C 1
ATOM 725 O O . ARG A 1 91 ? -2.895 -6.639 -8.053 1.00 93.62 91 ARG A O 1
ATOM 732 N N . VAL A 1 92 ? -4.604 -7.823 -8.927 1.00 91.25 92 VAL A N 1
ATOM 733 C CA . VAL A 1 92 ? -3.832 -8.435 -10.014 1.00 91.25 92 VAL A CA 1
ATOM 734 C C . VAL A 1 92 ? -4.286 -7.870 -11.355 1.00 91.25 92 VAL A C 1
ATOM 736 O O . VAL A 1 92 ? -5.477 -7.846 -11.657 1.00 91.25 92 VAL A O 1
ATOM 739 N N . ARG A 1 93 ? -3.335 -7.439 -12.188 1.00 89.75 93 ARG A N 1
ATOM 740 C CA . ARG A 1 93 ? -3.577 -7.087 -13.595 1.00 89.75 93 ARG A CA 1
ATOM 741 C C . ARG A 1 93 ? -2.482 -7.688 -14.459 1.00 89.75 93 ARG A C 1
ATOM 743 O O . ARG A 1 93 ? -1.307 -7.551 -14.136 1.00 89.75 93 ARG A O 1
ATOM 750 N N . ARG A 1 94 ? -2.860 -8.349 -15.561 1.00 89.81 94 ARG A N 1
ATOM 751 C CA . ARG A 1 94 ? -1.908 -8.982 -16.500 1.00 89.81 94 ARG A CA 1
ATOM 752 C C . ARG A 1 94 ? -0.901 -9.909 -15.783 1.00 89.81 94 ARG A C 1
ATOM 754 O O . ARG A 1 94 ? 0.285 -9.908 -16.091 1.00 89.81 94 ARG A O 1
ATOM 761 N N . GLY A 1 95 ? -1.373 -10.647 -14.772 1.00 87.88 95 GLY A N 1
ATOM 762 C CA . GLY A 1 95 ? -0.553 -11.561 -13.964 1.00 87.88 95 GLY A CA 1
ATOM 763 C C . GLY A 1 95 ? 0.425 -10.895 -12.982 1.00 87.88 95 GLY A C 1
ATOM 764 O O . GLY A 1 95 ? 1.266 -11.586 -12.410 1.00 87.88 95 GLY A O 1
ATOM 765 N N . ARG A 1 96 ? 0.342 -9.575 -12.774 1.00 90.88 96 ARG A N 1
ATOM 766 C CA . ARG A 1 96 ? 1.233 -8.809 -11.888 1.00 90.88 96 ARG A CA 1
ATOM 767 C C . ARG A 1 96 ? 0.474 -8.164 -10.742 1.00 90.88 96 ARG A C 1
ATOM 769 O O . ARG A 1 96 ? -0.693 -7.798 -10.898 1.00 90.88 96 ARG A O 1
ATOM 776 N N . ILE A 1 97 ? 1.150 -8.001 -9.608 1.00 91.75 97 ILE A N 1
ATOM 777 C CA . ILE A 1 97 ? 0.602 -7.282 -8.456 1.00 91.75 97 ILE A CA 1
ATOM 778 C C . ILE A 1 97 ? 0.716 -5.788 -8.745 1.00 91.75 97 ILE A C 1
ATOM 780 O O . ILE A 1 97 ? 1.810 -5.279 -8.967 1.00 91.75 97 ILE A O 1
ATOM 784 N N . THR A 1 98 ? -0.416 -5.089 -8.761 1.00 91.88 98 THR A N 1
ATOM 785 C CA . THR A 1 98 ? -0.457 -3.640 -9.041 1.00 91.88 98 THR A CA 1
ATOM 786 C C . THR A 1 98 ? -0.804 -2.794 -7.819 1.00 91.88 98 THR A C 1
ATOM 788 O O . THR A 1 98 ? -0.940 -1.580 -7.927 1.00 91.88 98 THR A O 1
ATOM 791 N N . GLY A 1 99 ? -1.020 -3.441 -6.678 1.00 93.12 99 GLY A N 1
ATOM 792 C CA . GLY A 1 99 ? -1.458 -2.832 -5.429 1.00 93.12 99 GLY A CA 1
ATOM 793 C C . GLY A 1 99 ? -2.262 -3.826 -4.604 1.00 93.12 99 GLY A C 1
ATOM 794 O O . GLY A 1 99 ? -2.402 -4.994 -4.982 1.00 93.12 99 GLY A O 1
ATOM 795 N N . PHE A 1 100 ? -2.825 -3.360 -3.501 1.00 95.00 100 PHE A N 1
ATOM 796 C CA . PHE A 1 100 ? -3.709 -4.154 -2.659 1.00 95.00 100 PHE A CA 1
ATOM 797 C C . PHE A 1 100 ? -4.742 -3.291 -1.947 1.00 95.00 100 PHE A C 1
ATOM 799 O O . PHE A 1 100 ? -4.551 -2.087 -1.776 1.00 95.00 100 PHE A O 1
ATOM 806 N N . TYR A 1 101 ? -5.845 -3.926 -1.568 1.00 96.94 101 TYR A N 1
ATOM 807 C CA . TYR A 1 101 ? -6.982 -3.250 -0.970 1.00 96.94 101 TYR A CA 1
ATOM 808 C C . TYR A 1 101 ? -6.955 -3.364 0.547 1.00 96.94 101 TYR A C 1
ATOM 810 O O . TYR A 1 101 ? -6.753 -4.444 1.111 1.00 96.94 101 TYR A O 1
ATOM 818 N N . LEU A 1 102 ? -7.188 -2.226 1.181 1.00 96.50 102 LEU A N 1
ATOM 819 C CA . LEU A 1 102 ? -7.362 -2.065 2.609 1.00 96.50 102 LEU A CA 1
ATOM 820 C C . LEU A 1 102 ? -8.764 -1.525 2.890 1.00 96.50 1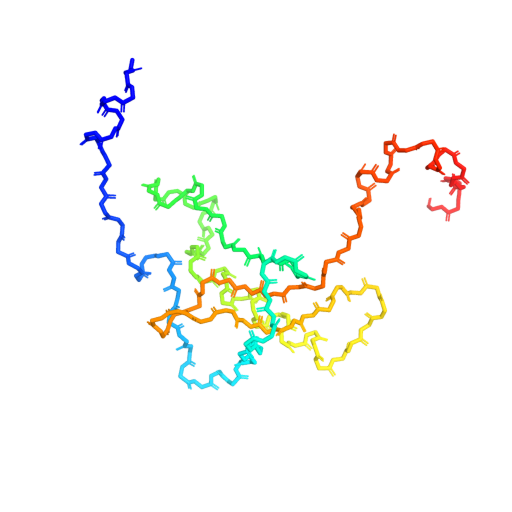02 LEU A C 1
ATOM 822 O O . LEU A 1 102 ? -9.408 -0.921 2.029 1.00 96.50 102 LEU A O 1
ATOM 826 N N . GLU A 1 103 ? -9.232 -1.750 4.106 1.00 95.38 103 GLU A N 1
ATOM 827 C CA . GLU A 1 103 ? -10.408 -1.078 4.641 1.00 95.38 103 GLU A CA 1
ATOM 828 C C . GLU A 1 103 ? -10.235 0.442 4.554 1.00 95.38 103 GLU A C 1
ATOM 830 O O . GLU A 1 103 ? -9.184 0.997 4.882 1.00 95.38 103 GLU A O 1
ATOM 835 N N . GLN A 1 104 ? -11.277 1.111 4.068 1.00 94.19 104 GLN A N 1
ATOM 836 C CA . GLN A 1 104 ? -11.329 2.562 4.024 1.00 94.19 104 GLN A CA 1
ATOM 837 C C . GLN A 1 104 ? -11.737 3.077 5.406 1.00 94.19 104 GLN A C 1
ATOM 839 O O . GLN A 1 104 ? -12.826 2.772 5.888 1.00 94.19 104 GLN A O 1
ATOM 844 N N . LEU A 1 105 ? -10.874 3.879 6.027 1.00 93.81 105 LEU A N 1
ATOM 845 C CA . LEU A 1 105 ? -11.170 4.577 7.279 1.00 93.81 105 LEU A CA 1
ATOM 846 C C . LEU A 1 105 ? -11.534 6.040 7.000 1.00 93.81 105 LEU A C 1
ATOM 848 O O . LEU A 1 105 ? -11.209 6.583 5.942 1.00 93.81 105 LEU A O 1
ATOM 852 N N . HIS A 1 106 ? -12.224 6.669 7.954 1.00 93.00 106 HIS A N 1
ATOM 853 C CA . HIS A 1 106 ? -12.722 8.041 7.808 1.00 93.00 106 HIS A CA 1
ATOM 854 C C . HIS A 1 106 ? -11.617 9.096 7.850 1.00 93.00 106 HIS A C 1
ATOM 856 O O . HIS A 1 106 ? -11.703 10.087 7.136 1.00 93.00 106 HIS A O 1
ATOM 862 N N . GLN A 1 107 ? -10.617 8.891 8.706 1.00 92.88 107 GLN A N 1
ATOM 863 C CA . GLN A 1 107 ? -9.541 9.846 8.934 1.00 92.88 107 GLN A CA 1
ATOM 864 C C . GLN A 1 107 ? -8.308 9.152 9.517 1.00 92.88 107 GLN A C 1
ATOM 866 O O . GLN A 1 107 ? -8.394 8.097 10.151 1.00 92.88 107 GLN A O 1
ATOM 871 N N . THR A 1 108 ? -7.163 9.782 9.329 1.00 93.69 108 THR A N 1
ATOM 872 C CA . THR A 1 108 ? -5.889 9.483 9.9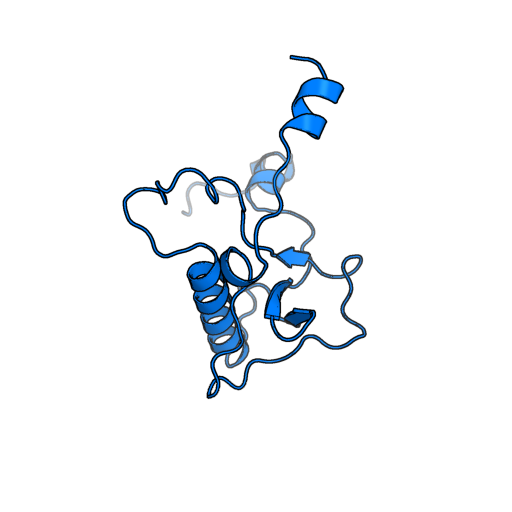78 1.00 93.69 108 THR A CA 1
ATOM 873 C C . THR A 1 108 ? -5.802 10.170 11.341 1.00 93.69 108 THR A C 1
ATOM 875 O O . THR A 1 108 ? -6.553 11.097 11.647 1.00 93.69 108 THR A O 1
ATOM 878 N N . LEU A 1 109 ? -4.829 9.764 12.163 1.00 91.88 109 LEU A N 1
ATOM 879 C CA . LEU A 1 109 ? -4.532 10.469 13.413 1.00 91.88 109 LEU A CA 1
ATOM 880 C C . LEU A 1 109 ? -4.109 11.924 13.163 1.00 91.88 109 LEU A C 1
ATOM 882 O O . LEU A 1 109 ? -4.476 12.799 13.936 1.00 91.88 109 LEU A O 1
ATOM 886 N N . HIS A 1 110 ? -3.364 12.184 12.087 1.00 92.31 110 HIS A N 1
ATOM 887 C CA . HIS A 1 110 ? -2.933 13.534 11.729 1.00 92.31 110 HIS A CA 1
ATOM 888 C C . HIS A 1 110 ? -4.127 14.444 11.412 1.00 92.31 110 HIS A C 1
ATOM 890 O O . HIS A 1 110 ? -4.212 15.545 11.945 1.00 92.31 110 HIS A O 1
ATOM 896 N N . GLU A 1 111 ? -5.076 13.970 10.603 1.00 93.94 111 GLU A N 1
ATOM 897 C CA . GLU A 1 111 ? -6.316 14.707 10.317 1.00 93.94 111 GLU A CA 1
ATOM 898 C C . GLU A 1 111 ? -7.151 14.888 11.586 1.00 93.94 111 GLU A C 1
ATOM 900 O O . GLU A 1 111 ? -7.619 15.989 11.865 1.00 93.94 111 GLU A O 1
ATOM 905 N N . TYR A 1 112 ? -7.273 13.840 12.407 1.00 90.69 112 TYR A N 1
ATOM 906 C CA . TYR A 1 112 ? -7.980 13.937 13.680 1.00 90.69 112 TYR A CA 1
ATOM 907 C C . TYR A 1 112 ? -7.352 14.978 14.614 1.00 90.69 112 TYR A C 1
ATOM 909 O O . TYR A 1 112 ? -8.079 15.744 15.245 1.00 90.69 112 TYR A O 1
ATOM 917 N N . ALA A 1 113 ? -6.020 15.057 14.656 1.00 90.00 113 ALA A N 1
ATOM 918 C CA . ALA A 1 113 ? -5.282 16.003 15.487 1.00 90.00 113 ALA A CA 1
ATOM 919 C C . ALA A 1 113 ? -5.539 17.473 15.135 1.00 90.00 113 ALA A C 1
ATOM 921 O O . ALA A 1 113 ? -5.349 18.355 15.971 1.00 90.00 113 ALA A O 1
ATOM 922 N N . GLN A 1 114 ? -6.002 17.734 13.915 1.00 89.69 114 GLN A N 1
ATOM 923 C CA . GLN A 1 114 ? -6.375 19.066 13.448 1.00 89.69 114 GLN A CA 1
ATOM 924 C C . GLN A 1 114 ? -7.828 19.432 13.792 1.00 89.69 114 GLN A C 1
ATOM 926 O O . GLN A 1 114 ? -8.246 20.566 13.570 1.00 89.69 114 GLN A O 1
ATOM 931 N N . THR A 1 115 ? -8.611 18.498 14.341 1.00 89.62 115 THR A N 1
ATOM 932 C CA . THR A 1 115 ? -9.998 18.745 14.754 1.00 89.62 115 THR A CA 1
ATOM 933 C C . THR A 1 115 ? -10.080 19.304 16.175 1.00 89.62 115 THR A C 1
ATOM 935 O O . THR A 1 115 ? -9.235 19.030 17.028 1.00 89.62 115 THR A O 1
ATOM 938 N N . HIS A 1 116 ? -11.165 20.021 16.483 1.00 84.25 116 HIS A N 1
ATOM 939 C CA . HIS A 1 116 ? -11.436 20.495 17.846 1.00 84.25 116 HIS A CA 1
ATOM 940 C C . HIS A 1 116 ? -11.586 19.353 18.867 1.00 84.25 116 HIS A C 1
ATOM 942 O O . HIS A 1 116 ? -11.290 19.545 20.043 1.00 84.25 116 HIS A O 1
ATOM 948 N N . ALA A 1 117 ? -11.988 18.156 18.427 1.00 81.88 117 ALA A N 1
ATOM 949 C CA . ALA A 1 117 ? -12.145 16.990 19.294 1.00 81.88 117 ALA A CA 1
ATOM 950 C C . ALA A 1 117 ? -10.813 16.508 19.898 1.00 81.88 117 ALA A C 1
ATOM 952 O O . ALA A 1 117 ? -10.797 15.973 21.006 1.00 81.88 117 ALA A O 1
ATOM 953 N N . PHE A 1 118 ? -9.685 16.751 19.222 1.00 82.75 118 PHE A N 1
ATOM 954 C CA . PHE A 1 118 ? -8.363 16.362 19.716 1.00 82.75 118 PHE A CA 1
ATOM 955 C C . PHE A 1 118 ? -7.916 17.153 20.954 1.00 82.75 118 PHE A C 1
ATOM 957 O O . PHE A 1 118 ? -7.113 16.661 21.745 1.00 82.75 118 PHE A O 1
ATOM 964 N N . ALA A 1 119 ? -8.460 18.358 21.170 1.00 71.62 119 ALA A N 1
ATOM 965 C CA . ALA A 1 119 ? -8.142 19.186 22.335 1.00 71.62 119 ALA A CA 1
ATOM 966 C C . ALA A 1 119 ? -8.579 18.555 23.671 1.00 71.62 119 ALA A C 1
ATOM 968 O O . ALA A 1 119 ? -8.087 18.958 24.721 1.00 71.62 119 ALA A O 1
ATOM 969 N N . HIS A 1 120 ? -9.475 17.566 23.625 1.00 70.38 120 HIS A N 1
ATOM 970 C CA . HIS A 1 120 ? -10.028 16.885 24.795 1.00 70.38 120 HIS A CA 1
ATOM 971 C C . HIS A 1 120 ? -9.334 15.558 25.131 1.00 70.38 120 HIS A C 1
ATOM 973 O O . HIS A 1 120 ? -9.793 14.847 26.022 1.00 70.38 120 HIS A O 1
ATOM 979 N N . ILE A 1 121 ? -8.254 15.200 24.429 1.00 77.62 121 ILE A N 1
ATOM 980 C CA . ILE A 1 121 ? -7.445 14.038 24.803 1.00 77.62 121 ILE A CA 1
ATOM 981 C C . ILE A 1 121 ? -6.589 14.411 26.009 1.00 77.62 121 ILE A C 1
ATOM 983 O O . ILE A 1 121 ? -5.870 15.411 25.977 1.00 77.62 121 ILE A O 1
ATOM 987 N N . ASP A 1 122 ? -6.672 13.596 27.057 1.00 74.06 122 ASP A N 1
ATOM 988 C CA . ASP A 1 122 ? -5.762 13.678 28.190 1.00 74.06 122 ASP A CA 1
ATOM 989 C C . ASP A 1 122 ? -4.344 13.336 27.717 1.00 74.06 122 ASP A C 1
ATOM 991 O O . ASP A 1 122 ? -4.062 12.223 27.274 1.00 74.06 122 ASP A O 1
ATOM 995 N N . LYS A 1 123 ? -3.475 14.345 27.735 1.00 70.38 123 LYS A N 1
ATOM 996 C CA . LYS A 1 123 ? -2.085 14.237 27.283 1.00 70.38 123 LYS A CA 1
ATOM 997 C C . LYS A 1 123 ? -1.153 13.795 28.405 1.00 70.38 123 LYS A C 1
ATOM 999 O O . LYS A 1 123 ? -0.017 13.454 28.108 1.00 70.38 123 LYS A O 1
ATOM 1004 N N . GLU A 1 124 ? -1.600 13.839 29.661 1.00 74.38 124 GLU A N 1
ATOM 1005 C CA . GLU A 1 124 ? -0.762 13.490 30.813 1.00 74.38 124 GLU A CA 1
ATOM 1006 C C . GLU A 1 124 ? -0.733 11.982 31.090 1.00 74.38 124 GLU A C 1
ATOM 1008 O O . GLU A 1 124 ? 0.129 11.506 31.823 1.00 74.38 124 GLU A O 1
ATOM 1013 N N . SER A 1 125 ? -1.639 11.214 30.484 1.00 65.94 125 SER A N 1
ATOM 1014 C CA . SER A 1 125 ? -1.726 9.758 30.642 1.00 65.94 125 SER A CA 1
ATOM 1015 C C . SER A 1 125 ? -0.934 8.946 29.601 1.00 65.94 125 SER A C 1
ATOM 1017 O O . SER A 1 125 ? -1.054 7.717 29.588 1.00 65.94 125 SER A O 1
ATOM 1019 N N . PHE A 1 126 ? -0.110 9.598 28.767 1.00 54.25 126 PHE A N 1
ATOM 1020 C CA . PHE A 1 126 ? 0.741 8.971 27.741 1.00 54.25 126 PHE A CA 1
ATOM 1021 C C . PHE A 1 126 ? 2.238 9.160 27.993 1.00 54.25 126 PHE A C 1
ATOM 1023 O O . PHE A 1 126 ? 2.653 10.296 28.309 1.00 54.25 126 PHE A O 1
#

Secondary structure (DSSP, 8-state):
--HHHHHHT--PPPHHHHSPBPPTT----BPPTT--TTTEEEE----TTSSSS--GGGPPPHHHHHHHHHHHHHHHHTS--TTSPPEEEEEEETTEEEEEEEEPPS--HHHHHTSGGGGGS-STT-

Radius of gyration: 18.83 Å; chains: 1; bounding box: 37×45×57 Å

Foldseek 3Di:
DDPVVVVVPDDDDDCVQAWPADDPPDPWFAFDPVDDVVQWPWDFFDCPCSPVVDDPPPDDRSNVVQVVVRVVLRVCQVPDDPPDWHWRTFYDDPRTTGTGTTGDDDDDPVVVCPDPVVVPDDPPVD

Organism: NCBI:txid1081108

Sequence (126 aa):
MTLVEYQAGLRRVPDDKIFPRMPPDARLTVAPSTVNDCSFFLKRTGLDNHDSGEFWHGGPPCHEVLVNEVLTMEKLAQHPRPSIVRYHGRRVRRGRITGFYLEQLHQTLHEYAQTHAFAHIDKESF